Protein AF-A0A8T3Z4C5-F1 (afdb_monomer)

Secondary structure (DSSP, 8-state):
-EEEEE--SHHHHHHHHHHHHTT-EEEEEES-S-------TTEEEEESS--HHHHTTSSEEEE-GGGTTSHHHHHHHHTT--

Solvent-accessible surface area (backbone atoms only — not comparable to full-atom values): 4785 Å² total; per-residue (Å²): 101,38,34,25,36,42,38,66,52,76,69,32,48,53,49,52,55,53,41,47,76,70,70,27,36,35,41,39,27,22,68,59,69,90,69,90,75,84,90,50,97,52,54,46,80,45,64,55,43,77,64,60,80,60,51,71,69,34,81,45,66,49,68,38,78,88,40,65,89,34,72,69,38,56,51,38,45,75,70,65,63,102

Foldseek 3Di:
DEEEQEDDDPVSLVVVVVCVVVVYQYEYEDLAPPDDHDDDPSYHYDYNDDDVVSNLPGPAYHYDPVCCPPPVVVVCVVSVRD

Radius of gyration: 11.58 Å; Cα contacts (8 Å, |Δi|>4): 133; chains: 1; bounding box: 24×28×30 Å

pLDDT: mean 94.4, std 5.47, range [66.56, 98.69]

Sequence (82 aa):
MDVSVVGLGVEGINAVESLLNHGYKVYASDININIELNPDEDLDVDLGFHDFGKIEKTDAVVLSPGLWNKPVFQKLKSDKKL

Structure (mmCIF, N/CA/C/O backbone):
data_AF-A0A8T3Z4C5-F1
#
_entry.id   AF-A0A8T3Z4C5-F1
#
loop_
_atom_site.group_PDB
_atom_site.id
_atom_site.type_symbol
_atom_site.label_atom_id
_atom_site.label_alt_id
_atom_site.label_comp_id
_atom_site.label_asym_id
_atom_site.label_entity_id
_atom_site.label_seq_id
_atom_site.pdbx_PDB_ins_code
_atom_site.Cartn_x
_atom_site.Cartn_y
_atom_site.Cartn_z
_atom_site.occupancy
_atom_site.B_iso_or_equiv
_atom_site.auth_seq_id
_atom_site.auth_comp_id
_atom_site.auth_asym_id
_atom_site.auth_atom_id
_atom_site.pdbx_PDB_model_num
ATOM 1 N N . MET A 1 1 ? -9.715 -1.650 9.672 1.00 93.44 1 MET A N 1
ATOM 2 C CA . MET A 1 1 ? -9.511 -2.355 8.397 1.00 93.44 1 MET A CA 1
ATOM 3 C C . MET A 1 1 ? -8.075 -2.115 8.027 1.00 93.44 1 MET A C 1
ATOM 5 O O . MET A 1 1 ? -7.623 -0.977 8.162 1.00 93.44 1 MET A O 1
ATOM 9 N N . ASP A 1 2 ? -7.401 -3.169 7.602 1.00 97.62 2 ASP A N 1
ATOM 10 C CA . ASP A 1 2 ? -5.994 -3.127 7.242 1.00 97.62 2 ASP A CA 1
ATOM 11 C C . ASP A 1 2 ? -5.913 -3.182 5.717 1.00 97.62 2 ASP A C 1
ATOM 13 O O . ASP A 1 2 ? -6.473 -4.084 5.091 1.00 97.62 2 ASP A O 1
ATOM 17 N N . VAL A 1 3 ? -5.264 -2.198 5.104 1.00 98.31 3 VAL A N 1
ATOM 18 C CA . VAL A 1 3 ? -5.234 -2.029 3.649 1.00 98.31 3 VAL A CA 1
ATOM 19 C C . VAL A 1 3 ? -3.793 -1.951 3.176 1.00 98.31 3 VAL A C 1
ATOM 21 O O . VAL A 1 3 ? -2.995 -1.176 3.697 1.00 98.31 3 VAL A O 1
ATOM 24 N N . SER A 1 4 ? -3.446 -2.742 2.166 1.00 98.19 4 SER A N 1
ATOM 25 C CA . SER A 1 4 ? -2.151 -2.611 1.498 1.00 98.19 4 SER A CA 1
ATOM 26 C C . SER A 1 4 ? -2.250 -1.682 0.300 1.00 98.19 4 SER A C 1
ATOM 28 O O . SER A 1 4 ? -3.097 -1.892 -0.562 1.00 98.19 4 SER A O 1
ATOM 30 N N . VAL A 1 5 ? -1.344 -0.716 0.194 1.00 98.31 5 VAL A N 1
ATOM 31 C CA . VAL A 1 5 ? -1.141 0.099 -1.007 1.00 98.31 5 VAL A CA 1
ATOM 32 C C . VAL A 1 5 ? 0.174 -0.321 -1.656 1.00 98.31 5 VAL A C 1
ATOM 34 O O . VAL A 1 5 ? 1.252 -0.157 -1.088 1.00 98.31 5 VAL A O 1
ATOM 37 N N . VAL A 1 6 ? 0.082 -0.901 -2.850 1.00 97.75 6 VAL A N 1
ATOM 38 C CA . VAL A 1 6 ? 1.223 -1.443 -3.594 1.00 97.75 6 VAL A CA 1
ATOM 39 C C . VAL A 1 6 ? 1.476 -0.571 -4.821 1.00 97.75 6 VAL A C 1
ATOM 41 O O . VAL A 1 6 ? 0.687 -0.559 -5.773 1.00 97.75 6 VAL A O 1
ATOM 44 N N . GLY A 1 7 ? 2.599 0.143 -4.798 1.00 97.31 7 GLY A N 1
ATOM 45 C CA . GLY A 1 7 ? 2.964 1.170 -5.769 1.00 97.31 7 GLY A CA 1
ATOM 46 C C . GLY A 1 7 ? 2.556 2.571 -5.303 1.00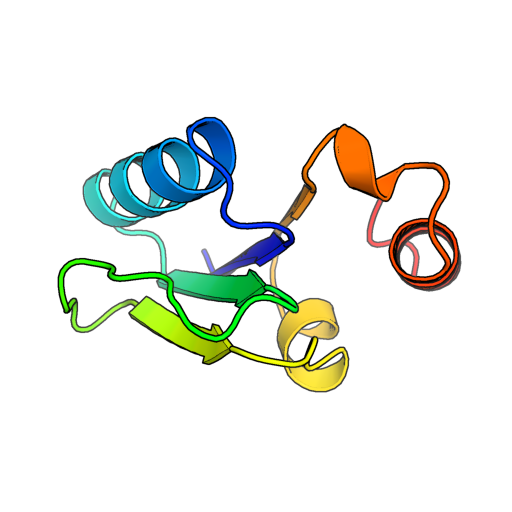 97.31 7 GLY A C 1
ATOM 47 O O . GLY A 1 7 ? 1.377 2.914 -5.301 1.00 97.31 7 GLY A O 1
ATOM 48 N N . LEU A 1 8 ? 3.546 3.396 -4.981 1.00 97.00 8 LEU A N 1
ATOM 49 C CA . LEU A 1 8 ? 3.468 4.727 -4.380 1.00 97.00 8 LEU A CA 1
ATOM 50 C C . LEU A 1 8 ? 3.895 5.813 -5.382 1.00 97.00 8 LEU A C 1
ATOM 52 O O . LEU A 1 8 ? 4.737 6.667 -5.113 1.00 97.00 8 LEU A O 1
ATOM 56 N N . GLY A 1 9 ? 3.287 5.784 -6.571 1.00 94.50 9 GLY A N 1
ATOM 57 C CA . GLY A 1 9 ? 3.217 6.977 -7.420 1.00 94.50 9 GLY A CA 1
ATOM 58 C C . GLY A 1 9 ? 2.262 8.017 -6.821 1.00 94.50 9 GLY A C 1
ATOM 59 O O . GLY A 1 9 ? 1.726 7.812 -5.736 1.00 94.50 9 GLY A O 1
ATOM 60 N N . VAL A 1 10 ? 1.966 9.091 -7.559 1.00 94.56 10 VAL A N 1
ATOM 61 C CA . VAL A 1 10 ? 1.050 10.161 -7.104 1.00 94.56 10 VAL A CA 1
ATOM 62 C C . VAL A 1 10 ? -0.269 9.600 -6.553 1.00 94.56 10 VAL A C 1
ATOM 64 O O . VAL A 1 10 ? -0.651 9.910 -5.431 1.00 94.56 10 VAL A O 1
ATOM 67 N N . GLU A 1 11 ? -0.921 8.699 -7.292 1.00 96.06 11 GLU A N 1
ATOM 68 C CA . GLU A 1 11 ? -2.188 8.096 -6.852 1.00 96.06 11 GLU A CA 1
ATOM 69 C C . GLU A 1 11 ? -2.034 7.129 -5.673 1.00 96.06 11 GLU A C 1
ATOM 71 O O . GLU A 1 11 ? -2.941 7.003 -4.858 1.00 96.06 11 GLU A O 1
ATOM 76 N N . GLY A 1 12 ? -0.890 6.451 -5.559 1.00 97.50 12 GLY A N 1
ATOM 77 C CA . GLY A 1 12 ? -0.619 5.567 -4.427 1.00 97.50 12 GLY A CA 1
ATOM 78 C C . GLY A 1 12 ? -0.455 6.357 -3.133 1.00 97.50 12 GLY A C 1
ATOM 79 O O . GLY A 1 12 ? -1.041 5.999 -2.119 1.00 97.50 12 GLY A O 1
ATOM 80 N N . ILE A 1 13 ? 0.270 7.476 -3.191 1.00 97.81 13 ILE A N 1
ATOM 81 C CA . ILE A 1 13 ? 0.438 8.394 -2.059 1.00 97.81 13 ILE A CA 1
ATOM 82 C C . ILE A 1 13 ? -0.919 8.981 -1.649 1.00 97.81 13 ILE A C 1
ATOM 84 O O . ILE A 1 13 ? -1.295 8.887 -0.484 1.00 97.81 13 ILE A O 1
ATOM 88 N N . ASN A 1 14 ? -1.709 9.475 -2.609 1.00 97.56 14 ASN A N 1
ATOM 89 C CA . ASN A 1 14 ? -3.058 9.979 -2.331 1.00 97.56 14 ASN A CA 1
ATOM 90 C C . ASN A 1 14 ? -3.968 8.902 -1.716 1.00 97.56 14 ASN A C 1
ATOM 92 O O . ASN A 1 14 ? -4.784 9.200 -0.843 1.00 97.56 14 ASN A O 1
ATOM 96 N N . ALA A 1 15 ? -3.844 7.645 -2.156 1.00 98.12 15 ALA A N 1
ATOM 97 C CA . ALA A 1 15 ? -4.589 6.533 -1.577 1.00 98.12 15 ALA A CA 1
ATOM 98 C C . ALA A 1 15 ? -4.172 6.270 -0.124 1.00 98.12 15 ALA A C 1
ATOM 100 O O . ALA A 1 15 ? -5.052 6.101 0.716 1.00 98.12 15 ALA A O 1
ATOM 101 N N . VAL A 1 16 ? -2.869 6.283 0.186 1.00 98.44 16 VAL A N 1
ATOM 102 C CA . VAL A 1 16 ? -2.364 6.170 1.567 1.00 98.44 16 VAL A CA 1
ATOM 103 C C . VAL A 1 16 ? -2.971 7.266 2.440 1.00 98.44 16 VAL A C 1
ATOM 105 O O . VAL A 1 16 ? -3.620 6.957 3.437 1.00 98.44 16 VAL A O 1
ATOM 108 N N . GLU A 1 17 ? -2.843 8.531 2.035 1.00 98.00 17 GLU A N 1
ATOM 109 C CA . GLU A 1 17 ? -3.371 9.669 2.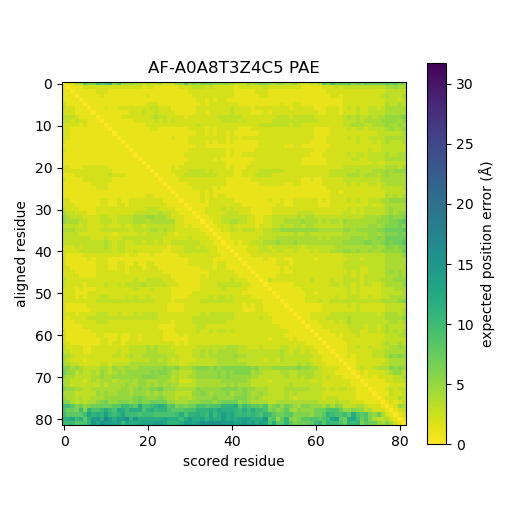798 1.00 98.00 17 GLU A CA 1
ATOM 110 C C . GLU A 1 17 ? -4.888 9.581 2.985 1.00 98.00 17 GLU A C 1
ATOM 112 O O . GLU A 1 17 ? -5.408 9.806 4.076 1.00 98.00 17 GLU A O 1
ATOM 117 N N . SER A 1 18 ? -5.623 9.228 1.929 1.00 98.06 18 SER A N 1
ATOM 118 C CA . SER A 1 18 ? -7.073 9.075 2.008 1.00 98.06 18 SER A CA 1
ATOM 119 C C . SER A 1 18 ? -7.466 7.964 2.980 1.00 98.06 18 SER A C 1
ATOM 121 O O . SER A 1 18 ? -8.349 8.173 3.806 1.00 98.06 18 SER A O 1
ATOM 123 N N . LEU A 1 19 ? -6.811 6.803 2.926 1.00 98.38 19 LEU A N 1
ATOM 124 C CA . LEU A 1 19 ? -7.118 5.670 3.797 1.00 98.38 19 LEU A CA 1
ATOM 125 C C . LEU A 1 19 ? -6.827 5.984 5.271 1.00 98.38 19 LEU A C 1
ATOM 127 O O . LEU A 1 19 ? -7.683 5.716 6.116 1.00 98.38 19 LEU A O 1
ATOM 131 N N . LEU A 1 20 ? -5.684 6.612 5.563 1.00 98.38 20 LEU A N 1
ATOM 132 C CA . LEU A 1 20 ? -5.335 7.066 6.915 1.00 98.38 20 LEU A CA 1
ATOM 133 C C . LEU A 1 20 ? -6.367 8.073 7.445 1.00 98.38 20 LEU A C 1
ATOM 135 O O . LEU A 1 20 ? -6.885 7.911 8.547 1.00 98.38 20 LEU A O 1
ATOM 139 N N . ASN A 1 21 ? -6.789 9.039 6.620 1.00 98.00 21 ASN A N 1
ATOM 140 C CA . ASN A 1 21 ? -7.826 10.015 6.984 1.00 98.00 21 ASN A CA 1
ATOM 141 C C . ASN A 1 21 ? -9.198 9.386 7.302 1.00 98.00 21 ASN A C 1
ATOM 143 O O . ASN A 1 21 ? -10.032 10.027 7.944 1.00 98.00 21 ASN A O 1
ATOM 147 N N . HIS A 1 22 ? -9.452 8.150 6.864 1.00 97.81 22 HIS A N 1
ATOM 148 C CA . HIS A 1 22 ? -10.663 7.391 7.193 1.00 97.81 22 HIS A CA 1
ATOM 149 C C . HIS A 1 22 ? -10.468 6.418 8.372 1.00 97.81 22 HIS A C 1
ATOM 151 O O . HIS A 1 22 ? -11.374 5.638 8.670 1.00 97.81 22 HIS A O 1
ATOM 157 N N . GLY A 1 23 ? -9.324 6.468 9.063 1.00 97.81 23 GLY A N 1
ATOM 158 C CA . GLY A 1 23 ? -9.024 5.632 10.228 1.00 97.81 23 GLY A CA 1
ATOM 159 C C . GLY A 1 23 ? -8.688 4.182 9.876 1.00 97.81 23 GLY A C 1
ATOM 160 O O . GLY A 1 23 ? -8.983 3.268 10.653 1.00 97.81 23 GLY A O 1
ATOM 161 N N . TYR A 1 24 ? -8.143 3.943 8.681 1.00 98.50 24 TYR A N 1
ATOM 162 C CA . TYR A 1 24 ? -7.650 2.627 8.284 1.00 98.50 24 TYR A CA 1
ATOM 163 C C . TYR A 1 24 ? -6.156 2.494 8.541 1.00 98.50 24 TYR A C 1
ATOM 165 O O . TYR A 1 24 ? -5.407 3.450 8.376 1.00 98.50 24 TYR A O 1
ATOM 173 N N . LYS A 1 25 ? -5.728 1.269 8.854 1.00 98.62 25 LYS A N 1
ATOM 174 C CA . LYS A 1 25 ? -4.311 0.928 8.946 1.00 98.62 25 LYS A CA 1
ATOM 175 C C . LYS A 1 25 ? -3.779 0.656 7.562 1.00 98.62 25 LYS A C 1
ATOM 177 O O . LYS A 1 25 ? -4.367 -0.133 6.816 1.00 98.62 25 LYS A O 1
ATOM 182 N N . VAL A 1 26 ? -2.674 1.295 7.217 1.00 98.69 26 VAL A N 1
ATOM 183 C CA . VAL A 1 26 ? -2.119 1.241 5.874 1.00 98.69 26 VAL A CA 1
ATOM 184 C C . VAL A 1 26 ? -0.741 0.609 5.906 1.00 98.69 26 VAL A C 1
ATOM 186 O O . VAL A 1 26 ? 0.166 1.076 6.585 1.00 98.69 26 VAL A O 1
ATOM 189 N N . TYR A 1 27 ? -0.581 -0.443 5.110 1.00 98.56 27 TYR A N 1
ATOM 190 C CA . TYR A 1 27 ? 0.728 -0.946 4.721 1.00 98.56 27 TYR A CA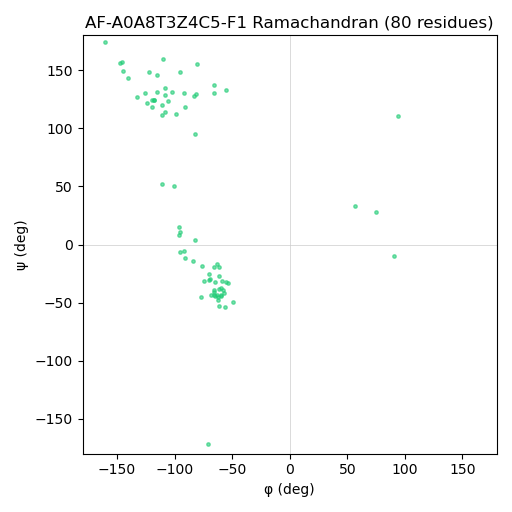 1
ATOM 191 C C . TYR A 1 27 ? 1.067 -0.423 3.323 1.00 98.56 27 TYR A C 1
ATOM 193 O O . TYR A 1 27 ? 0.431 -0.812 2.343 1.00 98.56 27 TYR A O 1
ATOM 201 N N . ALA A 1 28 ? 2.058 0.452 3.214 1.00 98.31 28 ALA A N 1
ATOM 202 C CA . ALA A 1 28 ? 2.503 1.049 1.962 1.00 98.31 28 ALA A CA 1
ATOM 203 C C . ALA A 1 28 ? 3.798 0.379 1.478 1.00 98.31 28 ALA A C 1
ATOM 205 O O . ALA A 1 28 ? 4.754 0.245 2.242 1.00 98.31 28 ALA A O 1
ATOM 206 N N . SER A 1 29 ? 3.862 -0.021 0.202 1.00 97.81 29 SER A N 1
ATOM 207 C CA . SER A 1 29 ? 5.114 -0.533 -0.372 1.00 97.81 29 SER A CA 1
ATOM 208 C C . SER A 1 29 ? 5.390 -0.080 -1.800 1.00 97.81 29 SER A C 1
ATOM 210 O O . SER A 1 29 ? 4.486 -0.023 -2.641 1.00 97.81 29 SER A O 1
ATOM 212 N N . ASP A 1 30 ? 6.665 0.174 -2.095 1.00 97.69 30 ASP A N 1
ATOM 213 C CA . ASP A 1 30 ? 7.162 0.480 -3.438 1.00 97.69 30 ASP A CA 1
ATOM 214 C C . ASP A 1 30 ? 8.591 -0.044 -3.640 1.00 97.69 30 ASP A C 1
ATOM 216 O O . ASP A 1 30 ? 9.361 -0.203 -2.698 1.00 97.69 30 ASP A O 1
ATOM 220 N N . ILE A 1 31 ? 8.975 -0.282 -4.893 1.00 96.00 31 ILE A N 1
ATOM 221 C CA . ILE A 1 31 ? 10.352 -0.630 -5.269 1.00 96.00 31 ILE A CA 1
ATOM 222 C C . ILE A 1 31 ? 11.295 0.583 -5.267 1.00 96.00 31 ILE A C 1
ATOM 224 O O . ILE A 1 31 ? 12.514 0.418 -5.269 1.00 96.00 31 ILE A O 1
ATOM 228 N N . ASN A 1 32 ? 10.759 1.800 -5.309 1.00 95.69 32 ASN A N 1
ATOM 229 C CA . ASN A 1 32 ? 11.515 3.036 -5.241 1.00 95.69 32 ASN A CA 1
ATOM 230 C C . ASN A 1 32 ? 11.807 3.387 -3.777 1.00 95.69 32 ASN A C 1
ATOM 232 O O . ASN A 1 32 ? 10.907 3.468 -2.952 1.00 95.69 32 ASN A O 1
ATOM 236 N N . ILE A 1 33 ? 13.080 3.628 -3.469 1.00 96.38 33 ILE A N 1
ATOM 237 C CA . ILE A 1 33 ? 13.546 4.003 -2.125 1.00 96.38 33 ILE A CA 1
ATOM 238 C C . ILE A 1 33 ? 13.430 5.502 -1.833 1.00 96.38 33 ILE A C 1
ATOM 240 O O . ILE A 1 33 ? 13.543 5.911 -0.685 1.00 96.38 33 ILE A O 1
ATOM 244 N N . ASN A 1 34 ? 13.216 6.323 -2.863 1.00 95.88 34 ASN A N 1
ATOM 245 C CA . ASN A 1 34 ? 13.187 7.782 -2.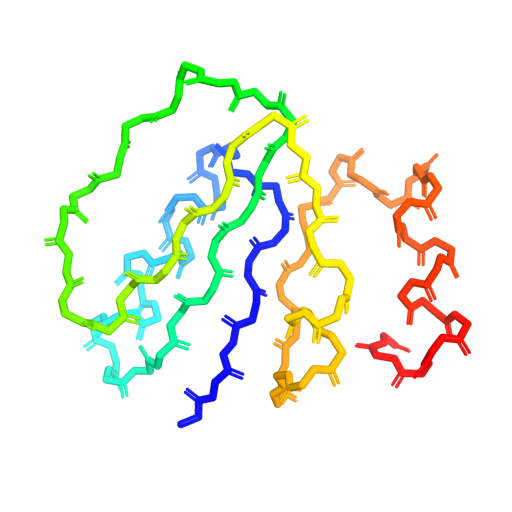762 1.00 95.88 34 ASN A CA 1
ATOM 246 C C . ASN A 1 34 ? 11.741 8.295 -2.723 1.00 95.88 34 ASN A C 1
ATOM 248 O O . ASN A 1 34 ? 11.356 9.133 -3.539 1.00 95.88 34 ASN A O 1
ATOM 252 N N . ILE A 1 35 ? 10.924 7.723 -1.841 1.00 94.75 35 ILE A N 1
ATOM 253 C CA . ILE A 1 35 ? 9.548 8.157 -1.596 1.00 94.75 35 ILE A CA 1
ATOM 254 C C . ILE A 1 35 ? 9.471 8.674 -0.169 1.00 94.75 35 ILE A C 1
ATOM 256 O O . ILE A 1 35 ? 9.915 8.011 0.765 1.00 94.75 35 ILE A O 1
ATOM 260 N N . GLU A 1 36 ? 8.883 9.852 -0.016 1.00 93.25 36 GLU A N 1
ATOM 261 C CA . GLU A 1 36 ? 8.606 10.454 1.280 1.00 93.25 36 GLU A CA 1
ATOM 262 C C . GLU A 1 36 ? 7.096 10.405 1.522 1.00 93.25 36 GLU A C 1
ATOM 264 O O . GLU A 1 36 ? 6.304 10.807 0.668 1.00 93.25 36 GLU A O 1
ATOM 269 N N . LEU A 1 37 ? 6.707 9.882 2.681 1.00 94.06 37 LEU A N 1
ATOM 270 C CA . LEU A 1 37 ? 5.337 9.873 3.184 1.00 94.06 37 LEU A CA 1
ATOM 271 C C . LEU A 1 37 ? 5.327 10.581 4.536 1.00 94.06 37 LEU A C 1
ATOM 273 O O . LEU A 1 37 ? 6.302 10.505 5.289 1.00 94.06 37 LEU A O 1
ATOM 277 N N . ASN A 1 38 ? 4.221 11.247 4.854 1.00 93.81 38 ASN A N 1
ATOM 278 C CA . ASN A 1 38 ? 4.044 11.808 6.185 1.00 93.81 38 ASN A CA 1
ATOM 279 C C . ASN A 1 38 ? 3.952 10.660 7.205 1.00 93.81 38 ASN A C 1
ATOM 281 O O . ASN A 1 38 ? 3.188 9.721 6.976 1.00 93.81 38 ASN A O 1
ATOM 285 N N . PRO A 1 39 ? 4.725 10.701 8.303 1.00 94.12 39 PRO A N 1
ATOM 286 C CA . PRO A 1 39 ? 4.655 9.673 9.329 1.00 94.12 39 PRO A CA 1
ATOM 287 C C . PRO A 1 39 ? 3.285 9.697 10.014 1.00 94.12 39 PRO A C 1
ATOM 289 O O . PRO A 1 39 ? 2.779 10.766 10.355 1.00 94.12 39 PRO A O 1
ATOM 292 N N . ASP A 1 40 ? 2.730 8.512 10.247 1.00 97.62 40 ASP A N 1
ATOM 293 C CA . ASP A 1 40 ? 1.445 8.290 10.909 1.00 97.62 40 ASP A CA 1
ATOM 294 C C . ASP A 1 40 ? 1.538 7.002 11.750 1.00 97.62 40 ASP A C 1
ATOM 296 O O . ASP A 1 40 ? 2.309 6.101 11.415 1.00 97.62 40 ASP A O 1
ATOM 300 N N . GLU A 1 41 ? 0.812 6.922 12.866 1.00 97.25 41 GLU A N 1
ATOM 301 C CA . GLU A 1 41 ? 0.854 5.752 13.757 1.00 97.25 41 GLU A CA 1
ATOM 302 C C . GLU A 1 41 ? 0.199 4.507 13.146 1.00 97.25 41 GLU A C 1
ATOM 304 O O . GLU A 1 41 ? 0.573 3.381 13.484 1.00 97.25 41 GLU A O 1
ATOM 309 N N . ASP A 1 42 ? -0.735 4.712 12.218 1.00 98.31 42 ASP A N 1
ATOM 310 C CA . ASP A 1 42 ? -1.438 3.662 11.490 1.00 98.31 42 ASP A CA 1
ATOM 311 C C . ASP A 1 42 ? -0.789 3.364 10.120 1.00 98.31 42 ASP A C 1
ATOM 313 O O . ASP A 1 42 ? -1.356 2.619 9.317 1.00 98.31 42 ASP A O 1
ATOM 317 N N . LEU A 1 43 ? 0.416 3.895 9.856 1.00 98.50 43 LEU A N 1
ATOM 318 C CA . LEU A 1 43 ? 1.176 3.692 8.620 1.00 98.50 43 LEU A CA 1
ATOM 319 C C . LEU A 1 43 ? 2.444 2.844 8.842 1.00 98.50 43 LEU A C 1
ATOM 321 O O . LEU A 1 43 ? 3.372 3.243 9.542 1.00 98.50 43 LEU A O 1
ATOM 325 N N . ASP A 1 44 ? 2.520 1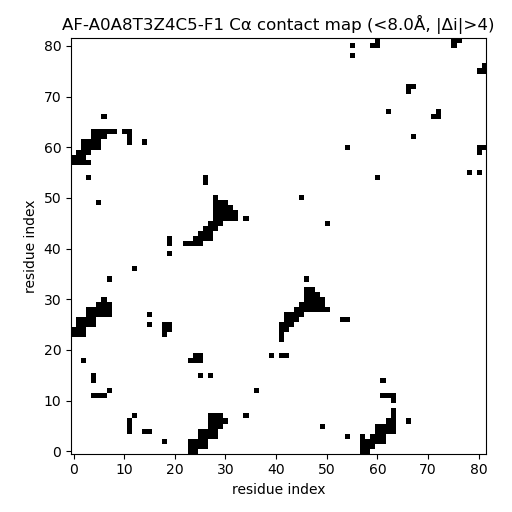.704 8.153 1.00 98.31 44 ASP A N 1
ATOM 326 C CA . ASP A 1 44 ? 3.731 0.884 7.998 1.00 98.31 44 ASP A CA 1
ATOM 327 C C . ASP A 1 44 ? 4.250 1.001 6.556 1.00 98.31 44 ASP A C 1
ATOM 329 O O . ASP A 1 44 ? 3.463 0.931 5.608 1.00 98.31 44 ASP A O 1
ATOM 333 N N . VAL A 1 45 ? 5.561 1.183 6.370 1.00 98.12 45 VAL A N 1
ATOM 334 C CA . VAL A 1 45 ? 6.167 1.472 5.059 1.00 98.12 45 VAL A CA 1
ATOM 335 C C . VAL A 1 45 ? 7.381 0.587 4.810 1.00 98.12 45 VAL A C 1
ATOM 337 O O . VAL A 1 45 ? 8.340 0.616 5.577 1.00 98.12 45 VAL A O 1
ATOM 340 N N . ASP A 1 46 ? 7.384 -0.106 3.671 1.00 98.00 46 ASP A N 1
ATOM 341 C CA . ASP A 1 46 ? 8.569 -0.778 3.131 1.00 98.00 46 ASP A CA 1
ATOM 342 C C . ASP A 1 46 ? 8.917 -0.217 1.745 1.00 98.00 46 ASP A C 1
ATOM 344 O O . ASP A 1 46 ? 8.104 -0.244 0.820 1.00 98.00 46 ASP A O 1
ATOM 348 N N . LEU A 1 47 ? 10.150 0.265 1.578 1.00 97.56 47 LEU A N 1
ATOM 349 C CA . LEU A 1 47 ? 10.649 0.775 0.301 1.00 97.56 47 LEU A CA 1
ATOM 350 C C . LEU A 1 47 ? 11.802 -0.083 -0.232 1.00 97.56 47 LEU A C 1
ATOM 352 O O . LEU A 1 47 ? 12.623 -0.602 0.523 1.00 97.56 47 LEU A O 1
ATOM 356 N N . GLY A 1 48 ? 11.887 -0.210 -1.555 1.00 97.00 48 GLY A N 1
ATOM 357 C CA . GLY A 1 48 ? 12.864 -1.058 -2.244 1.00 97.00 48 GLY A CA 1
ATOM 358 C C . GLY A 1 48 ? 12.384 -2.488 -2.500 1.00 97.00 48 GLY A C 1
ATOM 359 O O . GLY A 1 48 ? 13.038 -3.227 -3.237 1.00 97.00 48 GLY A O 1
ATOM 360 N N . PHE A 1 49 ? 11.249 -2.892 -1.925 1.00 95.25 49 PHE A N 1
ATOM 361 C CA . PHE A 1 49 ? 10.682 -4.232 -2.061 1.00 95.25 49 PHE A CA 1
ATOM 362 C C . PHE A 1 49 ? 9.185 -4.252 -1.709 1.00 95.25 49 PHE A C 1
ATOM 364 O O . PHE A 1 49 ? 8.622 -3.262 -1.257 1.00 95.25 49 PHE A O 1
ATOM 371 N N . HIS A 1 50 ? 8.543 -5.403 -1.921 1.00 95.31 50 HIS A N 1
ATOM 372 C CA . HIS A 1 50 ? 7.170 -5.669 -1.490 1.00 95.31 50 HIS A CA 1
ATOM 373 C C . HIS A 1 50 ? 7.168 -6.859 -0.522 1.00 95.31 50 HIS A C 1
ATOM 375 O O . HIS A 1 50 ? 7.551 -7.964 -0.921 1.00 95.31 50 HIS A O 1
ATOM 381 N N . ASP A 1 51 ? 6.742 -6.661 0.730 1.00 96.31 51 ASP A N 1
ATOM 382 C CA . ASP A 1 51 ? 6.564 -7.760 1.686 1.00 96.31 51 ASP A CA 1
ATOM 383 C C . ASP A 1 51 ? 5.207 -8.439 1.459 1.00 96.31 51 ASP A C 1
ATOM 385 O O . ASP A 1 51 ? 4.165 -8.027 1.973 1.00 96.31 51 ASP A O 1
ATOM 389 N N . PHE A 1 52 ? 5.214 -9.523 0.686 1.00 93.56 52 PHE A N 1
ATOM 390 C CA . PHE A 1 52 ? 4.004 -10.305 0.432 1.00 93.56 52 PHE A CA 1
ATOM 391 C C . PHE A 1 52 ? 3.401 -10.911 1.703 1.00 93.56 52 PHE A C 1
ATOM 393 O O . PHE A 1 52 ? 2.188 -11.076 1.763 1.00 93.56 52 PHE A O 1
ATOM 400 N N . GLY A 1 53 ? 4.198 -11.180 2.741 1.00 94.06 53 GLY A N 1
ATOM 401 C CA . GLY A 1 53 ? 3.689 -11.690 4.012 1.00 94.06 53 GLY A CA 1
ATOM 402 C C . GLY A 1 53 ? 2.863 -10.656 4.782 1.00 94.06 53 GLY A C 1
ATOM 403 O O . GLY A 1 53 ? 1.947 -11.037 5.516 1.00 94.06 53 GLY A O 1
ATOM 404 N N . LYS A 1 54 ? 3.154 -9.360 4.612 1.00 95.94 54 LYS A N 1
ATOM 405 C CA . LYS A 1 54 ? 2.305 -8.265 5.111 1.00 95.94 54 LYS A CA 1
ATOM 406 C C . LYS A 1 54 ? 1.084 -8.060 4.214 1.00 95.94 54 LYS A C 1
ATOM 408 O O . LYS A 1 54 ? -0.031 -8.000 4.728 1.00 95.94 54 LYS A O 1
ATOM 413 N N . ILE A 1 55 ? 1.268 -8.048 2.888 1.00 95.69 55 ILE A N 1
ATOM 414 C CA . ILE A 1 55 ? 0.165 -7.856 1.925 1.00 95.69 55 ILE A CA 1
ATOM 415 C C . ILE A 1 55 ? -0.889 -8.966 2.035 1.00 95.69 55 ILE A C 1
ATOM 417 O O . ILE A 1 55 ? -2.087 -8.713 1.964 1.00 95.69 55 ILE A O 1
ATOM 421 N N . GLU A 1 56 ? -0.479 -10.213 2.259 1.00 91.81 56 GLU A N 1
ATOM 422 C CA . GLU A 1 56 ? -1.405 -11.341 2.392 1.00 91.81 56 GLU A CA 1
ATOM 423 C C . GLU A 1 56 ? -2.305 -11.243 3.642 1.00 91.81 56 GLU A C 1
ATOM 425 O O . GLU A 1 56 ? -3.370 -11.866 3.686 1.00 91.81 56 GLU A O 1
ATOM 430 N N . LYS A 1 57 ? -1.933 -10.443 4.647 1.00 93.25 57 LYS A N 1
ATOM 431 C CA . LYS A 1 57 ? -2.687 -10.302 5.904 1.00 93.25 57 LYS A CA 1
ATOM 432 C C . LYS A 1 57 ? -3.729 -9.188 5.882 1.00 93.25 57 LYS A C 1
ATOM 434 O O . LYS A 1 57 ? -4.556 -9.154 6.784 1.00 93.25 57 LYS A O 1
ATOM 439 N N . THR A 1 58 ? -3.713 -8.315 4.878 1.00 95.31 58 THR A N 1
ATOM 440 C CA . THR A 1 58 ? -4.643 -7.183 4.802 1.00 95.31 58 THR A CA 1
ATOM 441 C C . THR A 1 58 ? -6.016 -7.585 4.274 1.00 95.31 58 THR A C 1
ATOM 443 O O . THR A 1 58 ? -6.175 -8.588 3.562 1.00 95.31 58 THR A O 1
ATOM 446 N N . ASP A 1 59 ? -7.017 -6.788 4.641 1.00 95.81 59 ASP A N 1
ATOM 447 C CA . ASP A 1 59 ? -8.417 -6.954 4.255 1.00 95.81 59 ASP A CA 1
ATOM 448 C C . ASP A 1 59 ? -8.649 -6.557 2.788 1.00 95.81 59 ASP A C 1
ATOM 450 O O . ASP A 1 59 ? -9.511 -7.126 2.118 1.00 95.81 59 ASP A O 1
ATOM 454 N N . ALA A 1 60 ? -7.880 -5.586 2.281 1.00 95.69 60 ALA A N 1
ATOM 455 C CA . ALA A 1 60 ? -7.930 -5.138 0.892 1.00 95.69 60 ALA A CA 1
ATOM 456 C C . ALA A 1 60 ? -6.557 -4.708 0.365 1.00 95.69 60 ALA A C 1
ATOM 458 O O . ALA A 1 60 ? -5.674 -4.297 1.119 1.00 95.69 60 ALA A O 1
ATOM 459 N N . VAL A 1 61 ? -6.414 -4.751 -0.962 1.00 96.38 61 VAL A N 1
ATOM 460 C CA . VAL A 1 61 ? -5.214 -4.308 -1.675 1.00 96.38 61 VAL A CA 1
ATOM 461 C C . VAL A 1 61 ? -5.585 -3.243 -2.704 1.00 96.38 61 VAL A C 1
ATOM 463 O O . VAL A 1 61 ? -6.365 -3.488 -3.623 1.00 96.38 61 VAL A O 1
ATOM 466 N N . VAL A 1 62 ? -4.981 -2.067 -2.575 1.00 96.62 62 VAL A N 1
ATOM 467 C CA . VAL A 1 62 ? -4.928 -1.032 -3.607 1.00 96.62 62 VAL A CA 1
ATOM 468 C C . VAL A 1 62 ? -3.662 -1.266 -4.420 1.00 96.62 62 VAL A C 1
ATOM 470 O O . VAL A 1 62 ? -2.554 -1.220 -3.890 1.00 96.62 62 VAL A O 1
ATOM 473 N N . LEU A 1 63 ? -3.816 -1.528 -5.715 1.00 96.19 63 LEU A N 1
ATOM 474 C CA . LEU A 1 63 ? -2.698 -1.833 -6.600 1.00 96.19 63 LEU A CA 1
ATOM 475 C C . LEU A 1 63 ? -2.572 -0.786 -7.704 1.00 96.19 63 LEU A C 1
ATOM 477 O O . LEU A 1 63 ? -3.501 -0.591 -8.491 1.00 96.19 63 LEU A O 1
ATOM 481 N N . SER A 1 64 ? -1.390 -0.175 -7.805 1.00 94.56 64 SER A N 1
ATOM 482 C CA . SER A 1 64 ? -1.077 0.787 -8.861 1.00 94.56 64 SER A CA 1
ATOM 483 C C . SER A 1 64 ? -1.313 0.193 -10.263 1.00 94.56 64 SER A C 1
ATOM 485 O O . SER A 1 64 ? -0.819 -0.906 -10.551 1.00 94.56 64 SER A O 1
ATOM 487 N N . PRO A 1 65 ? -1.990 0.914 -11.181 1.00 92.06 65 PRO A N 1
ATOM 488 C CA . PRO A 1 65 ? -2.231 0.444 -12.548 1.00 92.06 65 PRO A CA 1
ATOM 489 C C . PRO A 1 65 ? -0.957 0.067 -13.311 1.00 92.06 65 PRO A C 1
ATOM 491 O O . PRO A 1 65 ? -0.952 -0.871 -14.110 1.00 92.06 65 PRO A O 1
ATOM 494 N N . GLY A 1 66 ? 0.160 0.747 -13.028 1.00 92.38 66 GLY A N 1
ATOM 495 C CA . GLY A 1 66 ? 1.458 0.445 -13.641 1.00 92.38 66 GLY A CA 1
ATOM 496 C C . GLY A 1 66 ? 2.001 -0.950 -13.299 1.00 92.38 66 GLY A C 1
ATOM 497 O O . GLY A 1 66 ? 2.882 -1.461 -13.994 1.00 92.38 66 GLY A O 1
ATOM 498 N N . LEU A 1 67 ? 1.463 -1.589 -12.257 1.00 93.12 67 LEU A N 1
ATOM 499 C CA . LEU A 1 67 ? 1.886 -2.903 -11.780 1.00 93.12 67 LEU A CA 1
ATOM 500 C C . LEU A 1 67 ? 1.053 -4.062 -12.339 1.00 93.12 67 LEU A C 1
ATOM 502 O O . LEU A 1 67 ? 1.440 -5.214 -12.155 1.00 93.12 67 LEU A O 1
ATOM 506 N N . TRP A 1 68 ? -0.033 -3.804 -13.076 1.00 92.19 68 TRP A N 1
ATOM 507 C CA . TRP A 1 68 ? -0.914 -4.861 -13.602 1.00 92.19 68 TRP A CA 1
ATOM 508 C C . TRP A 1 68 ? -0.199 -5.863 -14.516 1.00 92.19 68 TRP A C 1
ATOM 510 O O . TRP A 1 68 ? -0.519 -7.049 -14.535 1.00 92.19 68 TRP A O 1
ATOM 520 N N . ASN A 1 69 ? 0.824 -5.401 -15.233 1.00 91.31 69 ASN A N 1
ATOM 521 C CA . ASN A 1 69 ? 1.636 -6.233 -16.124 1.00 91.31 69 ASN A CA 1
ATOM 522 C C . ASN A 1 69 ? 2.935 -6.732 -15.466 1.00 91.31 69 ASN A C 1
ATOM 524 O O . ASN A 1 69 ? 3.863 -7.146 -16.161 1.00 91.31 69 ASN A O 1
ATOM 528 N N . LYS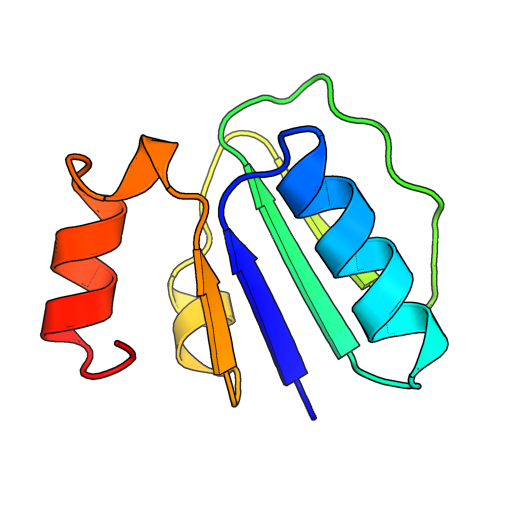 A 1 70 ? 3.048 -6.645 -14.136 1.00 91.25 70 LYS A N 1
ATOM 529 C CA . LYS A 1 70 ? 4.253 -7.014 -13.379 1.00 91.25 70 LYS A CA 1
ATOM 530 C C . LYS A 1 70 ? 4.026 -8.289 -12.552 1.00 91.25 70 LYS A C 1
ATOM 532 O O . LYS A 1 70 ? 2.880 -8.621 -12.247 1.00 91.25 70 LYS A O 1
ATOM 537 N N . PRO A 1 71 ? 5.101 -9.000 -12.147 1.00 89.00 71 PRO A N 1
ATOM 538 C CA . PRO A 1 71 ? 4.992 -10.236 -11.364 1.00 89.00 71 PRO A CA 1
ATOM 539 C C . PRO A 1 71 ? 4.157 -10.099 -10.082 1.00 89.00 71 PRO A C 1
ATOM 541 O O . PRO A 1 71 ? 3.449 -11.032 -9.715 1.00 89.00 71 PRO A O 1
ATOM 544 N N . VAL A 1 72 ? 4.182 -8.923 -9.445 1.00 88.94 72 VAL A N 1
ATOM 545 C CA . VAL A 1 72 ? 3.381 -8.615 -8.249 1.00 88.94 72 VAL A CA 1
ATOM 546 C C . VAL A 1 72 ? 1.878 -8.814 -8.480 1.00 88.94 72 VAL A C 1
ATOM 548 O O . VAL A 1 72 ? 1.223 -9.435 -7.651 1.00 88.94 72 VAL A O 1
ATOM 551 N N . PHE A 1 73 ? 1.333 -8.408 -9.635 1.00 90.75 73 PHE A N 1
ATOM 552 C CA . PHE A 1 73 ? -0.084 -8.612 -9.961 1.00 90.75 73 PHE A CA 1
ATOM 553 C C . PHE A 1 73 ? -0.437 -10.099 -10.058 1.00 90.75 73 PHE A C 1
ATOM 555 O O . PHE A 1 73 ? -1.457 -10.538 -9.533 1.00 90.75 73 PHE A O 1
ATOM 562 N N . GLN A 1 74 ? 0.424 -10.893 -10.704 1.00 88.06 74 GLN A N 1
ATOM 563 C CA . GLN A 1 74 ? 0.189 -12.331 -10.856 1.00 88.06 74 GLN A CA 1
ATOM 564 C C . GLN A 1 74 ? 0.220 -13.055 -9.507 1.00 88.06 74 GLN A C 1
ATOM 566 O O . GLN A 1 74 ? -0.621 -13.921 -9.270 1.00 88.06 74 GLN A O 1
ATOM 571 N N . LYS A 1 75 ? 1.135 -12.663 -8.608 1.00 88.19 75 LYS A N 1
ATOM 572 C CA . LYS A 1 75 ? 1.202 -13.195 -7.240 1.00 88.19 75 LYS A CA 1
ATOM 573 C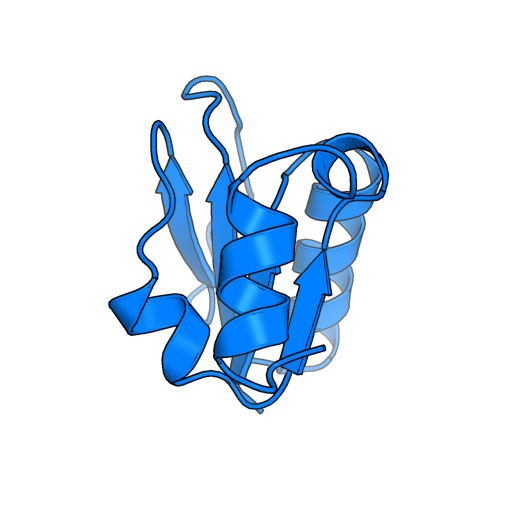 C . LYS A 1 75 ? -0.086 -12.884 -6.474 1.00 88.19 75 LYS A C 1
ATOM 575 O O . LYS A 1 75 ? -0.768 -13.813 -6.050 1.00 88.19 75 LYS A O 1
ATOM 580 N N . LEU A 1 76 ? -0.496 -11.615 -6.431 1.00 89.19 76 LEU A N 1
ATOM 581 C CA . LEU A 1 76 ? -1.726 -11.193 -5.744 1.00 89.19 76 LEU A CA 1
ATOM 582 C C . LEU A 1 76 ? -2.981 -11.895 -6.284 1.00 89.19 76 LEU A C 1
ATOM 584 O O . LEU A 1 76 ? -3.844 -12.316 -5.512 1.00 89.19 76 LEU A O 1
ATOM 588 N N . LYS A 1 77 ? -3.061 -12.091 -7.605 1.00 86.06 77 LYS A N 1
ATOM 589 C CA . LYS A 1 77 ? -4.151 -12.843 -8.237 1.00 86.06 77 LYS A CA 1
ATOM 590 C C . LYS A 1 77 ? -4.141 -14.323 -7.842 1.00 86.06 77 LYS A C 1
ATOM 592 O O . LYS A 1 77 ? -5.200 -14.894 -7.591 1.00 86.06 77 LYS A O 1
ATOM 597 N N . SER A 1 78 ? -2.965 -14.954 -7.778 1.00 80.62 78 SER A N 1
ATOM 598 C CA . SER A 1 78 ? -2.838 -16.357 -7.353 1.00 80.62 78 SER A CA 1
ATOM 599 C C . SER A 1 78 ? -3.243 -16.570 -5.893 1.00 80.62 78 SER A C 1
ATOM 601 O O . SER A 1 78 ? -3.846 -17.593 -5.569 1.00 80.62 78 SER A O 1
ATOM 603 N N . ASP A 1 79 ? -3.018 -15.561 -5.052 1.00 81.50 79 ASP A N 1
ATOM 604 C CA . ASP A 1 79 ? -3.365 -15.576 -3.629 1.00 81.50 79 ASP A CA 1
ATOM 605 C C . ASP A 1 79 ? -4.844 -15.213 -3.366 1.00 81.50 79 ASP A C 1
ATOM 607 O O . ASP A 1 79 ? -5.266 -15.135 -2.214 1.00 81.50 79 ASP A O 1
ATOM 611 N N . LYS A 1 80 ? -5.653 -15.009 -4.423 1.00 79.69 80 LYS A N 1
ATOM 612 C CA . LYS A 1 80 ? -7.065 -14.570 -4.356 1.00 79.69 80 LY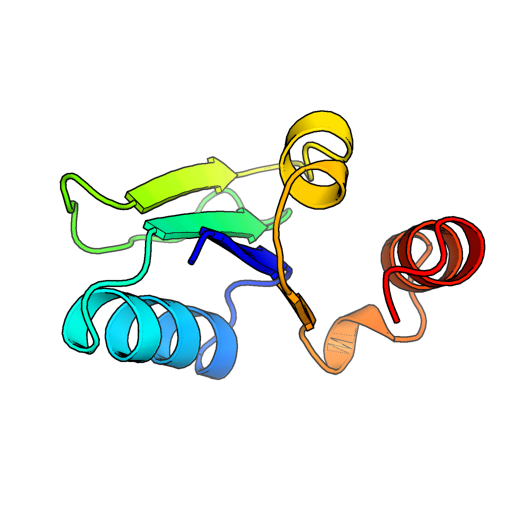S A CA 1
ATOM 613 C C . LYS A 1 80 ? -7.263 -13.243 -3.610 1.00 79.69 80 LYS A C 1
ATOM 615 O O . LYS A 1 80 ? -8.284 -13.044 -2.953 1.00 79.69 80 LYS A O 1
ATOM 620 N N . LYS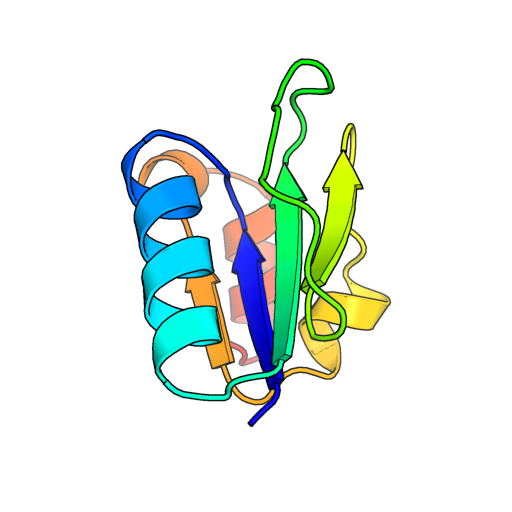 A 1 81 ? -6.282 -12.343 -3.706 1.00 76.50 81 LYS A N 1
ATOM 621 C CA . LYS A 1 81 ? -6.343 -10.982 -3.149 1.00 76.50 81 LYS A CA 1
ATOM 622 C C . LYS A 1 81 ? -6.865 -9.937 -4.141 1.00 76.50 81 LYS A C 1
ATOM 624 O O . LYS A 1 81 ? -7.054 -8.789 -3.752 1.00 76.50 81 LYS A O 1
ATOM 629 N N . LEU A 1 82 ? -7.091 -10.336 -5.395 1.00 66.56 82 LEU A N 1
ATOM 630 C CA . LEU A 1 82 ? -7.666 -9.544 -6.488 1.00 66.56 82 LEU A CA 1
ATOM 631 C C . LEU A 1 82 ? -8.791 -10.319 -7.173 1.00 66.56 82 LEU A C 1
ATOM 633 O O . LEU A 1 82 ? -8.673 -11.567 -7.249 1.00 66.56 82 LEU A O 1
#

Mean predicted aligned error: 2.74 Å

Nearest PDB structures (foldseek):
  5a5f-assembly1_A  TM=8.501E-01  e=3.453E-03  Escherichia coli K-12
  2y67-assembly1_A  TM=8.322E-01  e=4.514E-03  Escherichia coli K-12
  2yjz-assembly4_D  TM=7.344E-01  e=3.367E-02  Rattus norvegicus
  3dhn-assembly1_A  TM=8.163E-01  e=6.152E-02  Bacteroides thetaiotaomicron
  6hcy-assembly1_A  TM=7.333E-01  e=3.600E-02  Homo sapiens